Protein AF-A0A2W5AZG8-F1 (afdb_monomer)

Solvent-accessible surface area (backbone atoms only — not comparable to full-atom values): 7724 Å² total; per-residue (Å²): 97,80,66,36,74,82,34,72,85,62,80,34,70,44,75,58,49,72,88,52,63,57,80,83,76,41,54,74,70,53,61,75,42,44,68,62,56,41,42,74,71,39,33,78,44,72,44,52,81,49,52,67,61,54,54,54,53,50,54,52,48,53,44,52,57,35,32,77,75,53,40,66,58,39,53,50,54,51,52,52,53,45,52,52,37,27,75,76,70,68,51,61,63,82,47,47,59,58,65,76,34,45,60,59,52,36,53,53,49,39,69,76,36,78,79,62,89,78,59,67,55,78,91,28,68,60,70,76,75,102

Sequence (130 aa):
EAVHEEYPDQLLAYNCSPSFNWSAHLEADEIAKFQNELGAMGFKFQFITLAGFHALNYSMFDLAYGYAREQMTAFVDLQNREFKAAEERGFTAVKHQREVGAGYFDAIATTVDPNSSTTALKGSTEEGQF

InterPro domains:
  IPR006254 Isocitrate lyase [PF00463] (1-127)
  IPR006254 Isocitrate lyase [PTHR21631] (1-130)
  IPR015813 Pyruvate/Phosphoenolpyruvate kinase-like domain superfamily [SSF51621] (1-114)
  IPR040442 Pyruvate kinase-like domain superfamily [G3DSA:3.20.20.60] (1-130)

Organism: NCBI:txid43771

Foldseek 3Di:
DVCCVVPVLDAAADAPEPVDPDVVPDDPVCVVCVVVVVVVVRHPHYDYPCPVVCVVVVVVVQLVVCCVPPNVVSVVVVLVVQVVCCVPPNRDCNLVCVVVPLVVVLVVVCVVPVPDPDRDPVPDVSVVPD

Radius of gyration: 23.04 Å; Cα contacts (8 Å, |Δi|>4): 95; chains: 1; bounding box: 49×48×54 Å

Mean predicted aligned error: 3.15 Å

Nearest PDB structures (foldseek):
  6c4a-assembly1_B  TM=9.943E-01  e=1.205E-17  Mycobacterium tuberculosis str. Erdman = ATCC 35801
  6lrt-assembly2_V  TM=9.821E-01  e=4.796E-14  Chloroflexus aurantiacus J-10-fl
  7cmx-assembly1_C  TM=9.826E-01  e=8.476E-14  Bacillus cereus ATCC 14579
  3p0x-assembly1_A  TM=9.810E-01  e=1.025E-13  Brucella abortus 2308
  1f61-assembly1_B  TM=9.233E-01  e=1.025E-13  Mycobacterium tuberculosis H37Rv

Secondary structure (DSSP, 8-state):
-HHHHH-TT--EEEE--TTS-HHHHS-HHHHHHHHHHHHHTTEEEEE-TTHHHHHHHHHHHHHHHHHHHHTHHHHHHHHHHHHHHHHHH---TTSHHHHTTHHHHHHHHHHH-TT-S--SSTT-HHHHH-

pLDDT: mean 97.77, std 1.69, range [88.69, 98.88]

Structure (mmCIF, N/CA/C/O backbone):
data_AF-A0A2W5AZG8-F1
#
_entry.id   AF-A0A2W5AZG8-F1
#
loop_
_atom_site.group_PDB
_atom_site.id
_atom_site.type_symbol
_atom_site.label_atom_id
_atom_site.label_alt_id
_atom_site.label_comp_id
_atom_site.label_asym_id
_atom_site.label_entity_id
_atom_site.label_seq_id
_atom_site.pdbx_PDB_ins_code
_atom_site.Cartn_x
_atom_site.Cartn_y
_atom_site.Cartn_z
_atom_site.occupancy
_atom_site.B_iso_or_equiv
_atom_site.auth_seq_id
_atom_site.auth_comp_id
_atom_site.auth_asym_id
_atom_site.auth_atom_id
_atom_site.pdbx_PDB_model_num
ATOM 1 N N . GLU A 1 1 ? -20.934 -3.811 26.156 1.00 94.50 1 GLU A N 1
ATOM 2 C CA . GLU A 1 1 ? -21.793 -3.854 27.362 1.00 94.50 1 GLU A CA 1
ATOM 3 C C . GLU A 1 1 ? -23.206 -4.310 27.029 1.00 94.50 1 GLU A C 1
ATOM 5 O O . GLU A 1 1 ? -23.407 -5.508 27.087 1.00 94.50 1 GLU A O 1
ATOM 10 N N . ALA A 1 2 ? -24.131 -3.455 26.571 1.00 98.25 2 ALA A N 1
ATOM 11 C CA . ALA A 1 2 ? -25.532 -3.859 26.334 1.00 98.25 2 ALA A CA 1
ATOM 12 C C . ALA A 1 2 ? -25.703 -5.087 25.412 1.00 98.25 2 ALA A C 1
ATOM 14 O O . ALA A 1 2 ? -26.457 -6.000 25.718 1.00 98.25 2 ALA A O 1
ATOM 15 N N . VAL A 1 3 ? -24.960 -5.155 24.300 1.00 98.31 3 VAL A N 1
ATOM 16 C CA . VAL A 1 3 ? -24.987 -6.342 23.421 1.00 98.31 3 VAL A CA 1
ATOM 17 C C . VAL A 1 3 ? -24.459 -7.590 24.135 1.00 98.31 3 VAL A C 1
ATOM 19 O O . VAL A 1 3 ? -24.980 -8.676 23.918 1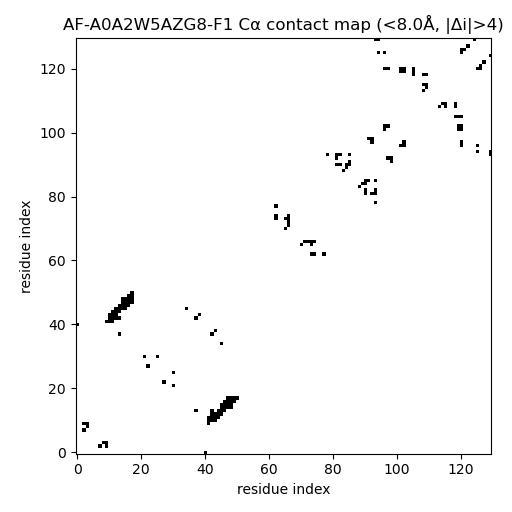.00 98.31 3 VAL A O 1
ATOM 22 N N . HIS A 1 4 ? -23.445 -7.445 24.991 1.00 98.25 4 HIS A N 1
ATOM 23 C CA . HIS A 1 4 ? -22.821 -8.559 25.711 1.00 98.25 4 HIS A CA 1
ATOM 24 C C . HIS A 1 4 ? -23.619 -9.027 26.926 1.00 98.25 4 HIS A C 1
ATOM 26 O O . HIS A 1 4 ? -23.398 -10.137 27.388 1.00 98.25 4 HIS A O 1
ATOM 32 N N . GLU A 1 5 ? -24.546 -8.218 27.434 1.00 98.31 5 GLU A N 1
ATOM 33 C CA . GLU A 1 5 ? -25.482 -8.646 28.478 1.00 98.31 5 GLU A CA 1
ATOM 34 C C . GLU A 1 5 ? -26.412 -9.754 27.959 1.00 98.31 5 GLU A C 1
ATOM 36 O O . GLU A 1 5 ? -26.599 -10.769 28.624 1.00 98.31 5 GLU A O 1
ATOM 41 N N . GLU A 1 6 ? -26.905 -9.600 26.728 1.00 98.50 6 GLU A N 1
ATOM 42 C CA . GLU A 1 6 ? -27.769 -10.580 26.057 1.00 98.50 6 GLU A CA 1
ATOM 43 C C . GLU A 1 6 ? -26.967 -11.651 25.296 1.00 98.50 6 GLU A C 1
ATOM 45 O O . GLU A 1 6 ? -27.359 -12.816 25.227 1.00 98.50 6 GLU A O 1
ATOM 50 N N . TYR A 1 7 ? -25.821 -11.264 24.724 1.00 98.38 7 TYR A N 1
ATOM 51 C CA . TYR A 1 7 ? -24.972 -12.116 23.889 1.00 98.38 7 TYR A CA 1
ATOM 52 C C . TYR A 1 7 ? -23.492 -12.003 24.304 1.00 98.38 7 TYR A C 1
ATOM 54 O O . TYR A 1 7 ? -22.716 -11.330 23.617 1.00 98.38 7 TYR A O 1
ATOM 62 N N . PRO A 1 8 ? -23.066 -12.663 25.400 1.00 97.75 8 PRO A N 1
ATOM 63 C CA . PRO A 1 8 ? -21.737 -12.479 26.001 1.00 97.75 8 PRO A CA 1
ATOM 64 C C . PRO A 1 8 ? -20.552 -12.661 25.046 1.00 97.75 8 PRO A C 1
ATOM 66 O O . PRO A 1 8 ? -19.569 -11.930 25.137 1.00 97.75 8 PRO A O 1
ATOM 69 N N . ASP A 1 9 ? -20.673 -13.577 24.085 1.00 97.88 9 ASP A N 1
ATOM 70 C CA . ASP A 1 9 ? -19.600 -13.919 23.144 1.00 97.88 9 ASP A CA 1
ATOM 71 C C . ASP A 1 9 ? -19.725 -13.209 21.780 1.00 97.88 9 ASP A C 1
ATOM 73 O O . ASP A 1 9 ? -18.989 -13.518 20.838 1.00 97.88 9 ASP A O 1
ATOM 77 N N . GLN A 1 10 ? -20.659 -12.259 21.632 1.00 98.50 10 GLN A N 1
ATOM 78 C CA . GLN A 1 10 ? -20.884 -11.569 20.360 1.00 98.50 10 GLN A CA 1
ATOM 79 C C . GLN A 1 10 ? -19.663 -10.731 19.957 1.00 98.50 10 GLN A C 1
ATOM 81 O O . GLN A 1 10 ? -19.303 -9.740 20.600 1.00 98.50 10 GLN A O 1
ATOM 86 N N . LEU A 1 11 ? -19.059 -11.090 18.823 1.00 98.50 11 LEU A N 1
ATOM 87 C CA . LEU A 1 11 ? -17.994 -10.307 18.205 1.00 98.50 11 LEU A CA 1
ATOM 88 C C . LEU A 1 11 ? -18.568 -9.022 17.602 1.00 98.50 11 LEU A C 1
ATOM 90 O O . LEU A 1 11 ? -19.586 -9.055 16.905 1.00 98.50 11 LEU A O 1
ATOM 94 N N . LEU A 1 12 ? -17.894 -7.897 17.845 1.00 98.81 12 LEU A N 1
ATOM 95 C CA . LEU A 1 12 ? -18.286 -6.586 17.333 1.00 98.81 12 LEU A CA 1
ATOM 96 C C . LEU A 1 12 ? -17.300 -6.090 16.269 1.00 98.81 12 LEU A C 1
ATOM 98 O O . LEU A 1 12 ? -16.135 -6.501 16.228 1.00 98.81 12 LEU A O 1
ATOM 102 N N . ALA A 1 13 ? -17.766 -5.160 15.437 1.00 98.75 13 ALA A N 1
ATOM 103 C CA . ALA A 1 13 ? -16.949 -4.462 14.454 1.00 98.75 13 ALA A CA 1
ATOM 104 C C . ALA A 1 13 ? -17.067 -2.940 14.606 1.00 98.75 13 ALA A C 1
ATOM 106 O O . ALA A 1 13 ? -18.132 -2.443 14.972 1.00 98.75 13 ALA A O 1
ATOM 107 N N . TYR A 1 14 ? -15.987 -2.206 14.325 1.00 98.88 14 TYR A N 1
ATOM 108 C CA . TYR A 1 14 ? -15.957 -0.743 14.412 1.00 98.88 14 TYR A CA 1
ATOM 109 C C . TYR A 1 14 ? -15.307 -0.119 13.171 1.00 98.88 14 TYR A C 1
ATOM 111 O O . TYR A 1 14 ? -14.217 -0.516 12.756 1.00 98.88 14 TYR A O 1
ATOM 119 N N . ASN A 1 15 ? -15.965 0.885 12.589 1.00 98.81 15 ASN A N 1
ATOM 120 C CA . ASN A 1 15 ? -15.419 1.679 11.488 1.00 98.81 15 ASN A CA 1
ATOM 121 C C . ASN A 1 15 ? -14.630 2.871 12.046 1.00 98.81 15 ASN A C 1
ATOM 123 O O . ASN A 1 15 ? -15.213 3.845 12.526 1.00 98.81 15 ASN A O 1
ATOM 127 N N . CYS A 1 16 ? -13.306 2.825 11.925 1.00 98.56 16 CYS A N 1
ATOM 128 C CA . CYS A 1 16 ? -12.411 3.949 12.184 1.00 98.56 16 CYS A CA 1
ATOM 129 C C . CYS A 1 16 ? -12.472 4.928 10.995 1.00 98.56 16 CYS A C 1
ATOM 131 O O . CYS A 1 16 ? -11.557 5.003 10.176 1.00 98.56 16 CYS A O 1
ATOM 133 N N . SER A 1 17 ? -13.595 5.636 10.864 1.00 98.31 17 SER A N 1
ATOM 134 C CA . SER A 1 17 ? -13.948 6.374 9.648 1.00 98.31 17 SER A CA 1
ATOM 135 C C . SER A 1 17 ? -13.032 7.576 9.359 1.00 98.31 17 SER A C 1
ATOM 137 O O . SER A 1 17 ? -12.864 8.434 10.228 1.00 98.31 17 SER A O 1
ATOM 139 N N . PRO A 1 18 ? -12.530 7.735 8.118 1.00 97.62 18 PRO A N 1
ATOM 140 C CA . PRO A 1 18 ? -11.885 8.975 7.668 1.00 97.62 18 PRO A CA 1
ATOM 141 C C . PRO A 1 18 ? -12.832 10.176 7.566 1.00 97.62 18 PRO A C 1
ATOM 143 O O . PRO A 1 18 ? -12.372 11.303 7.432 1.00 97.62 18 PRO A O 1
ATOM 146 N N . SER A 1 19 ? -14.152 9.962 7.634 1.00 97.38 19 SER A N 1
ATOM 147 C CA . SER A 1 19 ? -15.123 11.063 7.707 1.00 97.38 19 SER A CA 1
ATOM 148 C C . SER A 1 19 ? -15.072 11.814 9.041 1.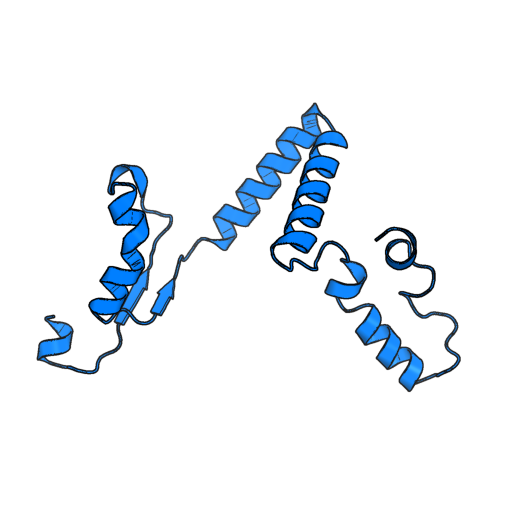00 97.38 19 SER A C 1
ATOM 150 O O . SER A 1 19 ? -15.651 12.891 9.149 1.00 97.38 19 SER A O 1
ATOM 152 N N . PHE A 1 20 ? -14.404 11.259 10.056 1.00 98.06 20 PHE A N 1
ATOM 153 C CA . PHE A 1 20 ? -14.136 11.967 11.300 1.00 98.06 20 PHE A CA 1
ATOM 154 C C . PHE A 1 20 ? -12.902 12.851 11.153 1.00 98.06 20 PHE A C 1
ATOM 156 O O . PHE A 1 20 ? -11.857 12.412 10.672 1.00 98.06 20 PHE A O 1
ATOM 163 N N . ASN A 1 21 ? -12.997 14.089 11.636 1.00 97.38 21 ASN A N 1
ATOM 164 C CA . ASN A 1 21 ? -11.819 14.919 11.847 1.00 97.38 21 ASN A CA 1
ATOM 165 C C . ASN A 1 21 ? -11.159 14.514 13.173 1.00 97.38 21 ASN A C 1
ATOM 167 O O . ASN A 1 21 ? -11.448 15.093 14.217 1.00 97.38 21 ASN A O 1
ATOM 171 N N . TRP A 1 22 ? -10.324 13.473 13.130 1.00 98.06 22 TRP A N 1
ATOM 172 C CA . TRP A 1 22 ? -9.756 12.820 14.315 1.00 98.06 22 TRP A CA 1
ATOM 173 C C . TRP A 1 22 ? -9.110 13.802 15.296 1.00 98.06 22 TRP A C 1
ATOM 175 O O . TRP A 1 22 ? -9.486 13.821 16.461 1.00 98.06 22 TRP A O 1
ATOM 185 N N . SER A 1 23 ? -8.222 14.679 14.823 1.00 96.81 23 SER A N 1
ATOM 186 C CA . SER A 1 23 ? -7.517 15.648 15.675 1.00 96.81 23 SER A CA 1
ATOM 187 C C . SER A 1 23 ? -8.380 16.821 16.151 1.00 96.81 23 SER A C 1
ATOM 189 O O . SER A 1 23 ? -7.928 17.610 16.968 1.00 96.81 23 SER A O 1
ATOM 191 N N . ALA A 1 24 ? -9.595 16.990 15.620 1.00 97.38 24 ALA A N 1
ATOM 192 C CA . ALA A 1 24 ? -10.553 17.956 16.159 1.00 97.38 24 ALA A CA 1
ATOM 193 C C . ALA A 1 24 ? -11.412 17.368 17.289 1.00 97.38 24 ALA A C 1
ATOM 195 O O . ALA A 1 24 ? -12.128 18.115 17.955 1.00 97.38 24 ALA A O 1
ATOM 196 N N . HIS A 1 25 ? -11.381 16.046 17.472 1.00 96.56 25 HIS A N 1
ATOM 197 C CA . HIS A 1 25 ? -12.224 15.337 18.432 1.00 96.56 25 HIS A CA 1
ATOM 198 C C . HIS A 1 25 ? -11.444 14.589 19.509 1.00 96.56 25 HIS A C 1
ATOM 200 O O . HIS A 1 25 ? -12.021 14.331 20.559 1.00 96.56 25 HIS A O 1
ATOM 206 N N . LEU A 1 26 ? -10.191 14.223 19.243 1.00 97.19 26 LEU A N 1
ATOM 207 C CA . LEU A 1 26 ? -9.367 13.407 20.125 1.00 97.19 26 LEU A CA 1
ATOM 208 C C . LEU A 1 26 ? -7.951 13.965 20.205 1.00 97.19 26 LEU A C 1
ATOM 210 O O . LEU A 1 26 ? -7.392 14.426 19.203 1.00 97.19 26 LEU A O 1
ATOM 214 N N . GLU A 1 27 ? -7.363 13.843 21.389 1.00 97.19 27 GLU A N 1
ATOM 215 C CA . GLU A 1 27 ? -5.955 14.146 21.615 1.00 97.19 27 GLU A CA 1
ATOM 216 C C . GLU A 1 27 ? -5.046 13.019 21.095 1.00 97.19 27 GLU A C 1
ATOM 218 O O . GLU A 1 27 ? -5.472 11.898 20.796 1.00 97.19 27 GLU A O 1
ATOM 223 N N . ALA A 1 28 ? -3.752 13.312 20.954 1.00 97.44 28 ALA A N 1
ATOM 224 C CA . ALA A 1 28 ? -2.797 12.378 20.355 1.00 97.44 28 ALA A CA 1
ATOM 225 C C . ALA A 1 28 ? -2.667 11.050 21.129 1.00 97.44 28 ALA A C 1
ATOM 227 O O . ALA A 1 28 ? -2.501 9.993 20.516 1.00 97.44 28 ALA A O 1
ATOM 228 N N . ASP A 1 29 ? -2.749 11.088 22.461 1.00 98.00 29 ASP A N 1
ATOM 229 C CA . ASP A 1 29 ? -2.696 9.901 23.317 1.00 98.00 29 ASP A CA 1
ATOM 230 C C . ASP A 1 29 ? -3.973 9.056 23.209 1.00 98.00 29 ASP A C 1
ATOM 232 O O . ASP A 1 29 ? -3.889 7.827 23.174 1.00 98.00 29 ASP A O 1
ATOM 236 N N . GLU A 1 30 ? -5.139 9.694 23.072 1.00 98.00 30 GLU A N 1
ATOM 237 C CA . GLU A 1 30 ? -6.414 9.022 22.801 1.00 98.00 30 GLU A CA 1
ATOM 238 C C . GLU A 1 30 ? -6.408 8.322 21.439 1.00 98.00 30 GLU A C 1
ATOM 240 O O . GLU A 1 30 ? -6.763 7.145 21.349 1.00 98.00 30 GLU A O 1
ATOM 245 N N . ILE A 1 31 ? -5.934 8.997 20.386 1.00 98.38 31 ILE A N 1
ATOM 246 C CA . ILE A 1 31 ? -5.798 8.408 19.045 1.00 98.38 31 ILE A CA 1
ATOM 247 C C . ILE A 1 31 ? -4.870 7.187 19.085 1.00 98.38 31 ILE A C 1
ATOM 249 O O . ILE A 1 31 ? -5.195 6.145 18.511 1.00 98.38 31 ILE A O 1
ATOM 253 N N . ALA A 1 32 ? -3.736 7.287 19.788 1.00 98.25 32 ALA A N 1
ATOM 254 C CA . ALA A 1 32 ? -2.739 6.219 19.856 1.00 98.25 32 ALA A CA 1
ATOM 255 C C . ALA A 1 32 ? -3.270 4.930 20.509 1.00 98.25 32 ALA A C 1
ATOM 257 O O . ALA A 1 32 ? -2.855 3.832 20.133 1.00 98.25 32 ALA A O 1
ATOM 258 N N . LYS A 1 33 ? -4.194 5.042 21.473 1.00 98.25 33 LYS A N 1
ATOM 259 C CA . LYS A 1 33 ? -4.779 3.892 22.186 1.00 98.25 33 LYS A CA 1
ATOM 260 C C . LYS A 1 33 ? -6.158 3.463 21.675 1.00 98.25 33 LYS A C 1
ATOM 262 O O . LYS A 1 33 ? -6.610 2.380 22.046 1.00 98.25 33 LYS A O 1
ATOM 267 N N . PHE A 1 34 ? -6.794 4.246 20.799 1.00 98.62 34 PHE A N 1
ATOM 268 C CA . PHE A 1 34 ? -8.191 4.086 20.374 1.00 98.62 34 PHE A CA 1
ATOM 269 C C . PHE A 1 34 ? -8.562 2.648 19.977 1.00 98.62 34 PHE A C 1
ATOM 271 O O . PHE A 1 34 ? -9.506 2.065 20.511 1.00 98.62 34 PHE A O 1
ATOM 278 N N . GLN A 1 35 ? -7.789 2.029 19.077 1.00 98.56 35 GLN A N 1
ATOM 279 C CA . GLN A 1 35 ? -8.081 0.666 18.616 1.00 98.56 35 GLN A CA 1
ATOM 280 C C . GLN A 1 35 ? -7.851 -0.402 19.696 1.00 98.56 35 GLN A C 1
ATOM 282 O O . GLN A 1 35 ? -8.587 -1.392 19.748 1.00 98.56 35 GLN A O 1
ATOM 287 N N . ASN A 1 36 ? -6.862 -0.203 20.576 1.00 98.56 36 ASN A N 1
ATOM 288 C CA . ASN A 1 36 ? -6.581 -1.121 21.682 1.00 98.56 36 ASN A CA 1
ATOM 289 C C . ASN A 1 36 ? -7.718 -1.102 22.711 1.00 98.56 36 ASN A C 1
ATOM 291 O O . ASN A 1 36 ? -8.165 -2.163 23.149 1.00 98.56 36 ASN A O 1
ATOM 295 N N . GLU A 1 37 ? -8.231 0.085 23.044 1.00 98.50 37 GLU A N 1
ATOM 296 C CA . GLU A 1 37 ? -9.372 0.237 23.952 1.00 98.50 37 GLU A CA 1
ATOM 297 C C . GLU A 1 37 ? -10.647 -0.381 23.357 1.00 98.50 37 GLU A C 1
ATOM 299 O O . GLU A 1 37 ? -11.305 -1.182 24.022 1.00 98.50 37 GLU A O 1
ATOM 304 N N . LEU A 1 38 ? -10.947 -0.141 22.073 1.00 98.62 38 LEU A N 1
ATOM 305 C CA . LEU A 1 38 ? -12.060 -0.814 21.385 1.00 98.62 38 LEU A CA 1
A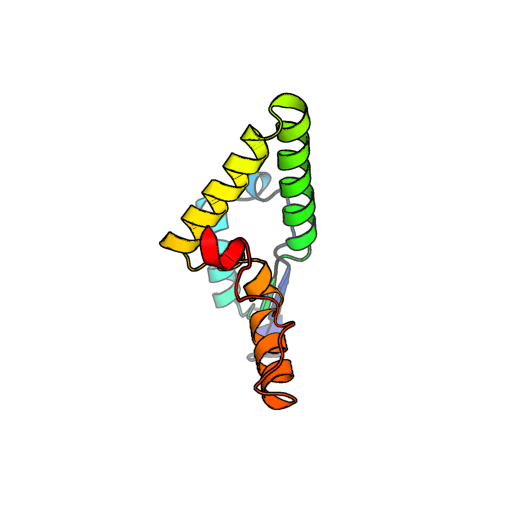TOM 306 C C . LEU A 1 38 ? -11.887 -2.345 21.357 1.00 98.62 38 LEU A C 1
ATOM 308 O O . LEU A 1 38 ? -12.851 -3.097 21.528 1.00 98.62 38 LEU A O 1
ATOM 312 N N . GLY A 1 39 ? -10.654 -2.830 21.190 1.00 98.44 39 GLY A N 1
ATOM 313 C CA . GLY A 1 39 ? -10.336 -4.257 21.223 1.00 98.44 39 GLY A CA 1
ATOM 314 C C . GLY A 1 39 ? -10.662 -4.912 22.571 1.00 98.44 39 GLY A C 1
ATOM 315 O O . GLY A 1 39 ? -11.164 -6.046 22.592 1.00 98.44 39 GLY A O 1
ATOM 316 N N . ALA A 1 40 ? -10.432 -4.195 23.677 1.00 98.31 40 ALA A N 1
ATOM 317 C CA . ALA A 1 40 ? -10.799 -4.617 25.030 1.00 98.31 40 ALA A CA 1
ATOM 318 C C . ALA A 1 40 ? -12.324 -4.638 25.248 1.00 98.31 40 ALA A C 1
ATOM 320 O O . ALA A 1 40 ? -12.818 -5.496 25.974 1.00 98.31 40 ALA A O 1
ATOM 321 N N . MET A 1 41 ? -13.077 -3.776 24.554 1.00 98.31 41 MET A N 1
ATOM 322 C CA . MET A 1 41 ? -14.550 -3.734 24.587 1.00 98.31 41 MET A CA 1
ATOM 323 C C . MET A 1 41 ? -15.234 -4.792 23.698 1.00 98.31 41 MET A C 1
ATOM 325 O O . MET A 1 41 ? -16.460 -4.857 23.663 1.00 98.31 41 MET A O 1
ATOM 329 N N . GLY A 1 42 ? -14.476 -5.608 22.953 1.00 98.31 42 GLY A N 1
ATOM 330 C CA . GLY A 1 42 ? -15.015 -6.676 22.096 1.00 98.31 42 GLY A CA 1
ATOM 331 C C . GLY A 1 42 ? -15.115 -6.348 20.600 1.00 98.31 42 GLY A C 1
ATOM 332 O O . GLY A 1 42 ? -15.585 -7.188 19.829 1.00 98.31 42 GLY A O 1
ATOM 333 N N . PHE A 1 43 ? -14.626 -5.185 20.150 1.00 98.75 43 PHE A N 1
ATOM 334 C CA . PHE A 1 43 ? -14.516 -4.852 18.724 1.00 98.75 43 PHE A CA 1
ATOM 335 C C . PHE A 1 43 ? -13.316 -5.565 18.090 1.00 98.75 43 PHE A C 1
ATOM 337 O O . PHE A 1 43 ? -12.200 -5.040 18.042 1.00 98.75 43 PHE A O 1
ATOM 344 N N . LYS A 1 44 ? -13.541 -6.801 17.634 1.00 98.44 44 LYS A N 1
ATOM 345 C CA . LYS A 1 44 ? -12.491 -7.683 17.097 1.00 98.44 44 LYS A CA 1
ATOM 346 C C . LYS A 1 44 ? -12.195 -7.461 15.618 1.00 98.44 44 LYS A C 1
ATOM 348 O O . LYS A 1 44 ? -11.129 -7.856 15.160 1.00 98.44 44 LYS A O 1
ATOM 353 N N . PHE A 1 45 ? -13.095 -6.805 14.889 1.00 98.81 45 PHE A N 1
ATOM 354 C CA . PHE A 1 45 ? -12.839 -6.357 13.523 1.00 98.81 45 PHE A CA 1
ATOM 355 C C . PHE A 1 45 ? -12.894 -4.831 13.450 1.00 98.81 45 PHE A C 1
ATOM 357 O O . PHE A 1 45 ? -13.943 -4.222 13.648 1.00 98.81 45 PHE A O 1
ATOM 364 N N . GLN A 1 46 ? -11.755 -4.204 13.178 1.00 98.81 46 GLN A N 1
ATOM 365 C CA . GLN A 1 46 ? -11.635 -2.752 13.090 1.00 98.81 46 GLN A CA 1
ATOM 366 C C . GLN A 1 46 ? -10.999 -2.389 11.757 1.00 98.81 46 GLN A C 1
ATOM 368 O O . GLN A 1 46 ? -10.047 -3.034 11.322 1.00 98.81 46 GLN A O 1
ATOM 373 N N . PHE A 1 47 ? -11.544 -1.381 11.086 1.00 98.75 47 PHE A N 1
ATOM 374 C CA . PHE A 1 47 ? -11.131 -1.044 9.728 1.00 98.75 47 PHE A CA 1
ATOM 375 C C . PHE A 1 47 ? -11.326 0.440 9.436 1.00 98.75 47 PHE A C 1
ATOM 377 O O . PHE A 1 47 ? -12.230 1.082 9.968 1.00 98.75 47 PHE A O 1
ATOM 384 N N . ILE A 1 48 ? -10.480 0.971 8.554 1.00 98.75 48 ILE A N 1
ATOM 385 C CA . ILE A 1 48 ? -10.580 2.332 8.030 1.00 98.75 48 ILE A CA 1
ATOM 386 C C . ILE A 1 48 ? -11.178 2.239 6.626 1.00 98.75 48 ILE A C 1
ATOM 388 O O . ILE A 1 48 ? -10.498 1.864 5.672 1.00 98.75 48 ILE A O 1
ATOM 392 N N . THR A 1 49 ? -12.457 2.580 6.497 1.00 98.06 49 THR A N 1
ATOM 393 C CA . THR A 1 49 ? -13.235 2.419 5.252 1.00 98.06 49 THR A CA 1
ATOM 394 C C . THR A 1 49 ? -12.603 3.065 4.017 1.00 98.06 49 THR A C 1
ATOM 396 O O . THR A 1 49 ? -12.535 2.429 2.969 1.00 98.06 49 THR A O 1
ATOM 399 N N . LEU A 1 50 ? -12.130 4.312 4.121 1.00 98.12 50 LEU A N 1
ATOM 400 C CA . LEU A 1 50 ? -11.627 5.091 2.976 1.00 98.12 50 LEU A CA 1
ATOM 401 C C . LEU A 1 50 ? -10.094 5.229 2.943 1.00 98.12 50 LEU A C 1
ATOM 403 O O . LEU A 1 50 ? -9.577 6.129 2.280 1.00 98.12 50 LEU A O 1
ATOM 407 N N . ALA A 1 51 ? -9.352 4.347 3.625 1.00 98.50 51 ALA A N 1
ATOM 408 C CA . ALA A 1 51 ? -7.886 4.416 3.670 1.00 98.50 51 ALA A CA 1
ATOM 409 C C . ALA A 1 51 ? -7.254 4.425 2.266 1.00 98.50 51 ALA A C 1
ATOM 411 O O . ALA A 1 51 ? -6.406 5.267 1.975 1.00 98.50 51 ALA A O 1
ATOM 412 N N . GLY A 1 52 ? -7.721 3.546 1.372 1.00 98.44 52 GLY A N 1
ATOM 413 C CA . GLY A 1 52 ? -7.228 3.475 -0.006 1.00 98.44 52 GLY A CA 1
ATOM 414 C C . GLY A 1 52 ? -7.509 4.743 -0.817 1.00 98.44 52 GLY A C 1
ATOM 415 O O . GLY A 1 52 ? -6.632 5.210 -1.536 1.00 98.44 52 GLY A O 1
ATOM 416 N N . PHE A 1 53 ? -8.696 5.345 -0.659 1.00 98.75 53 PHE A N 1
ATOM 417 C CA . PHE A 1 53 ? -9.056 6.582 -1.358 1.00 98.75 53 PHE A CA 1
ATOM 418 C C . PHE A 1 53 ? -8.129 7.736 -0.961 1.00 98.75 53 PHE A C 1
ATOM 420 O O . PHE A 1 53 ? -7.585 8.410 -1.837 1.00 98.75 53 PHE A O 1
ATOM 427 N N . HIS A 1 54 ? -7.914 7.942 0.342 1.00 98.75 54 HIS A N 1
ATOM 428 C CA . HIS A 1 54 ? -7.044 9.015 0.826 1.00 98.75 54 HIS A CA 1
ATOM 429 C C . HIS A 1 54 ? -5.576 8.782 0.454 1.00 98.75 54 HIS A C 1
ATOM 431 O O . HIS A 1 54 ? -4.937 9.705 -0.047 1.00 98.75 54 HIS A O 1
ATOM 437 N N . ALA A 1 55 ? -5.055 7.562 0.637 1.00 98.69 55 ALA A N 1
ATOM 438 C CA . ALA A 1 55 ? -3.663 7.245 0.317 1.00 98.69 55 ALA A CA 1
ATOM 439 C C . ALA A 1 55 ? -3.356 7.425 -1.179 1.00 9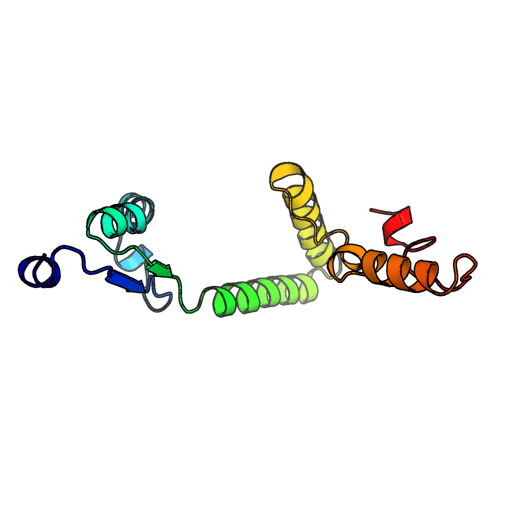8.69 55 ALA A C 1
ATOM 441 O O . ALA A 1 55 ? -2.375 8.084 -1.531 1.00 98.69 55 ALA A O 1
ATOM 442 N N . LEU A 1 56 ? -4.213 6.896 -2.060 1.00 98.69 56 LEU A N 1
ATOM 443 C CA . LEU A 1 56 ? -4.041 6.982 -3.513 1.00 98.69 56 LEU A CA 1
ATOM 444 C C . LEU A 1 56 ? -4.124 8.425 -4.022 1.00 98.69 56 LEU A C 1
ATOM 446 O O . LEU A 1 56 ? -3.240 8.867 -4.752 1.00 98.69 56 LEU A O 1
ATOM 450 N N . ASN A 1 57 ? -5.165 9.174 -3.639 1.00 98.81 57 ASN A N 1
ATOM 451 C CA . ASN A 1 57 ? -5.353 10.534 -4.153 1.00 98.81 57 ASN A CA 1
ATOM 452 C C . ASN A 1 57 ? -4.277 11.491 -3.637 1.00 98.81 57 ASN A C 1
ATOM 454 O O . ASN A 1 57 ? -3.745 12.276 -4.417 1.00 98.81 57 ASN A O 1
ATOM 458 N N . TYR A 1 58 ? -3.945 11.427 -2.343 1.00 98.88 58 TYR A N 1
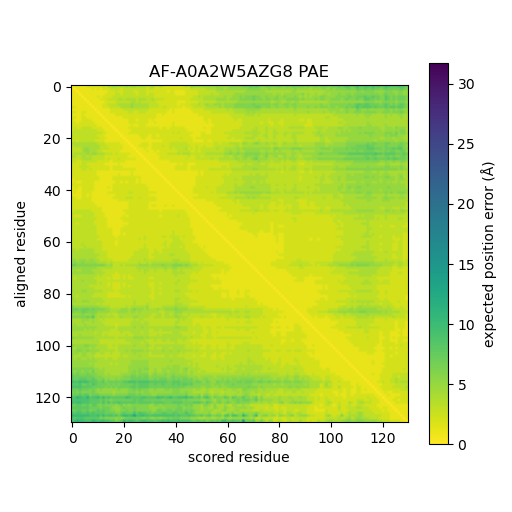ATOM 459 C CA . TYR A 1 58 ? -2.958 12.336 -1.766 1.00 98.88 58 TYR A CA 1
ATOM 460 C C . TYR A 1 58 ? -1.559 12.094 -2.339 1.00 98.88 58 TYR A C 1
ATOM 462 O O . TYR A 1 58 ? -0.926 13.042 -2.791 1.00 98.88 58 TYR A O 1
ATOM 470 N N . SER A 1 59 ? -1.101 10.835 -2.381 1.00 98.62 59 SER A N 1
ATOM 471 C CA . SER A 1 59 ? 0.229 10.502 -2.918 1.00 98.62 59 SER A CA 1
ATOM 472 C C . SER A 1 59 ? 0.393 10.928 -4.377 1.00 98.62 59 SER A C 1
ATOM 474 O O . SER A 1 59 ? 1.417 11.509 -4.733 1.00 98.62 59 SER A O 1
ATOM 476 N N . MET A 1 60 ? -0.625 10.704 -5.213 1.00 98.81 60 MET A N 1
ATOM 477 C CA . MET A 1 60 ? -0.584 11.122 -6.612 1.00 98.81 60 MET A CA 1
ATOM 478 C C . MET A 1 60 ? -0.665 12.645 -6.764 1.00 98.81 60 MET A C 1
ATOM 480 O O . MET A 1 60 ? 0.027 13.208 -7.609 1.00 98.81 60 MET A O 1
ATOM 484 N N . PHE A 1 61 ? -1.481 13.326 -5.952 1.00 98.88 61 PHE A N 1
ATOM 485 C CA . PHE A 1 61 ? -1.555 14.787 -5.962 1.00 98.88 61 PHE A CA 1
ATOM 486 C C . PHE A 1 61 ? -0.212 15.419 -5.585 1.00 98.88 61 PHE A C 1
ATOM 488 O O . PHE A 1 61 ? 0.252 16.311 -6.291 1.00 98.88 61 PHE A O 1
ATOM 495 N N . ASP A 1 62 ? 0.419 14.937 -4.513 1.00 98.81 62 ASP A N 1
ATOM 496 C CA . ASP A 1 62 ? 1.730 15.394 -4.045 1.00 98.81 62 ASP A CA 1
ATOM 497 C C . ASP A 1 62 ? 2.808 15.185 -5.121 1.00 98.81 62 ASP A C 1
ATOM 499 O O . ASP A 1 62 ? 3.497 16.132 -5.509 1.00 98.81 62 ASP A O 1
ATOM 503 N N . LEU A 1 63 ? 2.861 13.983 -5.713 1.00 98.81 63 LEU A N 1
ATOM 504 C CA . LEU A 1 63 ? 3.769 13.679 -6.820 1.00 98.81 63 LEU A CA 1
ATOM 505 C C . LEU A 1 63 ? 3.532 14.600 -8.024 1.00 98.81 63 LEU A C 1
ATOM 507 O O . LEU A 1 63 ? 4.480 15.185 -8.539 1.00 98.81 63 LEU A O 1
ATOM 511 N N . ALA A 1 64 ? 2.285 14.758 -8.478 1.00 98.81 64 ALA A N 1
ATOM 512 C CA . ALA A 1 64 ? 1.960 15.595 -9.632 1.00 98.81 64 ALA A CA 1
ATOM 513 C C . ALA A 1 64 ? 2.264 17.079 -9.373 1.00 98.81 64 ALA A C 1
ATOM 515 O O . ALA A 1 64 ? 2.764 17.780 -10.256 1.00 98.81 64 ALA A O 1
ATOM 516 N N . TYR A 1 65 ? 1.993 17.559 -8.157 1.00 98.81 65 TYR A N 1
ATOM 517 C CA . TYR A 1 65 ? 2.280 18.927 -7.740 1.00 98.81 65 TYR A CA 1
ATOM 518 C C . TYR A 1 65 ? 3.786 19.213 -7.751 1.00 98.81 65 TYR A C 1
ATOM 520 O O . TYR A 1 65 ? 4.199 20.248 -8.290 1.00 98.81 65 TYR A O 1
ATOM 528 N N . GLY A 1 66 ? 4.591 18.305 -7.189 1.00 98.81 66 GLY A N 1
ATOM 529 C CA . GLY A 1 66 ? 6.050 18.386 -7.206 1.00 98.81 66 GLY A CA 1
ATOM 530 C C . GLY A 1 66 ? 6.603 18.270 -8.624 1.00 98.81 66 GLY A C 1
ATOM 531 O O . GLY A 1 66 ? 7.361 19.126 -9.065 1.00 98.81 66 GLY A O 1
ATOM 532 N N . TYR A 1 67 ? 6.145 17.286 -9.398 1.00 98.75 67 TYR A N 1
ATOM 533 C CA . TYR A 1 67 ? 6.613 17.048 -10.766 1.00 98.75 67 TYR A CA 1
ATOM 534 C C . TYR A 1 67 ? 6.343 18.238 -11.701 1.00 98.75 67 TYR A C 1
ATOM 536 O O . TYR A 1 67 ? 7.194 18.605 -12.513 1.00 98.75 67 TYR A O 1
ATOM 544 N N . ALA A 1 68 ? 5.203 18.918 -11.545 1.00 98.75 68 ALA A N 1
ATOM 545 C CA . ALA A 1 68 ? 4.898 20.135 -12.298 1.00 98.75 68 ALA A CA 1
ATOM 546 C C . ALA A 1 68 ? 5.898 21.283 -12.043 1.00 98.75 68 ALA A C 1
ATOM 548 O O . ALA A 1 68 ? 6.019 22.178 -12.877 1.00 98.75 68 ALA A O 1
ATOM 549 N N . ARG A 1 69 ? 6.609 21.272 -10.908 1.00 98.69 69 ARG A N 1
ATOM 550 C CA . ARG A 1 69 ? 7.524 22.343 -10.476 1.00 98.69 69 ARG A CA 1
ATOM 551 C C . ARG A 1 69 ? 8.993 21.952 -10.574 1.00 98.69 69 ARG A C 1
ATOM 553 O O . ARG A 1 69 ? 9.800 22.772 -10.990 1.00 98.69 69 ARG A O 1
ATOM 560 N N . GLU A 1 70 ? 9.312 20.705 -10.255 1.00 98.69 70 GLU A N 1
ATOM 561 C CA . GLU A 1 70 ? 10.681 20.209 -10.066 1.00 98.69 70 GLU A CA 1
ATOM 562 C C . GLU A 1 70 ? 10.998 18.976 -10.928 1.00 98.69 70 GLU A C 1
ATOM 564 O O . GLU A 1 70 ? 12.113 18.455 -10.898 1.00 98.69 70 GLU A O 1
ATOM 569 N N . GLN A 1 71 ? 10.025 18.513 -11.720 1.00 98.69 71 GLN A N 1
ATOM 570 C CA . GLN A 1 71 ? 10.165 17.413 -12.672 1.00 98.69 71 GLN A CA 1
ATOM 571 C C . GLN A 1 71 ? 10.778 16.169 -12.008 1.00 98.69 71 GLN A C 1
ATOM 573 O O . GLN A 1 71 ? 10.246 15.666 -11.017 1.00 98.69 71 GLN A O 1
ATOM 578 N N . MET A 1 72 ? 11.889 15.660 -12.545 1.00 98.69 72 MET A N 1
ATOM 579 C CA . MET A 1 72 ? 12.501 14.409 -12.101 1.00 98.69 72 MET A CA 1
ATOM 580 C C . MET A 1 72 ? 12.919 14.418 -10.632 1.00 98.69 72 MET A C 1
ATOM 582 O O . MET A 1 72 ? 12.893 13.353 -10.027 1.00 98.69 72 MET A O 1
ATOM 586 N N . THR A 1 73 ? 13.237 15.573 -10.037 1.00 98.75 73 THR A N 1
ATOM 587 C CA . THR A 1 73 ? 13.582 15.659 -8.607 1.00 98.75 73 THR A CA 1
ATOM 588 C C . THR A 1 73 ? 12.455 15.107 -7.733 1.00 98.75 73 THR A C 1
ATOM 590 O O . THR A 1 73 ? 12.702 14.260 -6.881 1.00 98.75 73 THR A O 1
ATOM 593 N N . ALA A 1 74 ? 11.200 15.472 -8.021 1.00 98.81 74 ALA A N 1
ATOM 594 C CA . ALA A 1 74 ? 10.043 14.985 -7.268 1.00 98.81 74 ALA A CA 1
ATOM 595 C C . ALA A 1 74 ? 9.835 13.465 -7.412 1.00 98.81 74 ALA A C 1
ATOM 597 O O . ALA A 1 74 ? 9.434 12.789 -6.464 1.00 98.81 74 ALA A O 1
ATOM 598 N N . PHE A 1 75 ? 10.122 12.908 -8.594 1.00 98.75 75 PHE A N 1
ATOM 599 C CA . PHE A 1 75 ? 10.034 11.464 -8.816 1.00 98.75 75 PHE A CA 1
ATOM 600 C C . PHE A 1 75 ? 11.180 10.704 -8.130 1.00 98.75 75 PHE A C 1
ATOM 602 O O . PHE A 1 75 ? 10.953 9.661 -7.522 1.00 98.75 75 PHE A O 1
ATOM 609 N N . VAL A 1 76 ? 12.404 11.236 -8.178 1.00 98.69 76 VAL A N 1
ATOM 610 C CA . VAL A 1 76 ? 13.574 10.651 -7.503 1.00 98.69 76 VAL A CA 1
ATOM 611 C C . VAL A 1 76 ? 13.385 10.644 -5.984 1.00 98.69 76 VAL A C 1
ATOM 613 O O . VAL A 1 76 ? 13.740 9.666 -5.331 1.00 98.69 76 VAL A O 1
ATOM 616 N N . ASP A 1 77 ? 12.744 11.664 -5.415 1.00 98.69 77 ASP A N 1
ATOM 617 C CA . ASP A 1 77 ? 12.386 11.683 -3.994 1.00 98.69 77 ASP A CA 1
ATOM 618 C C . ASP A 1 77 ? 11.390 10.577 -3.613 1.00 98.69 77 ASP A C 1
ATOM 620 O O . ASP A 1 77 ? 11.506 9.973 -2.542 1.00 98.69 77 ASP A O 1
ATOM 624 N N . LEU A 1 78 ? 10.417 10.263 -4.477 1.00 98.69 78 LEU A N 1
ATOM 625 C CA . LEU A 1 78 ? 9.563 9.086 -4.294 1.00 98.69 78 LEU A CA 1
ATOM 626 C C . LEU A 1 78 ? 10.399 7.800 -4.327 1.00 98.69 78 LEU A C 1
ATOM 628 O O . LEU A 1 78 ? 10.341 7.027 -3.372 1.00 98.69 78 LEU A O 1
ATOM 632 N N . GLN A 1 79 ? 11.225 7.619 -5.357 1.00 98.62 79 GLN A N 1
ATOM 633 C CA . GLN A 1 79 ? 12.054 6.424 -5.523 1.00 98.62 79 GLN A CA 1
ATOM 634 C C . GLN A 1 79 ? 13.009 6.198 -4.333 1.00 98.62 79 GLN A C 1
ATOM 636 O O . GLN A 1 79 ? 13.131 5.085 -3.825 1.00 98.62 79 GLN A O 1
ATOM 641 N N . ASN A 1 80 ? 13.638 7.252 -3.810 1.00 98.44 80 ASN A N 1
ATOM 642 C CA . ASN A 1 80 ? 14.512 7.160 -2.636 1.00 98.44 80 ASN A CA 1
ATOM 643 C C . ASN A 1 80 ? 13.748 6.757 -1.366 1.00 98.44 80 ASN A C 1
ATOM 645 O O . ASN A 1 80 ? 14.260 5.987 -0.548 1.00 98.44 80 ASN A O 1
ATOM 649 N N . ARG A 1 81 ? 12.506 7.234 -1.193 1.00 98.56 81 ARG A N 1
ATOM 650 C CA . ARG A 1 81 ? 11.637 6.774 -0.097 1.00 98.56 81 ARG A CA 1
ATOM 651 C C . ARG A 1 81 ? 11.276 5.298 -0.245 1.00 98.56 81 ARG A C 1
ATOM 653 O O . ARG A 1 81 ? 11.201 4.608 0.772 1.00 98.56 81 ARG A O 1
ATOM 660 N N . GLU A 1 82 ? 11.079 4.812 -1.469 1.00 98.62 82 GLU A N 1
ATOM 661 C CA . GLU A 1 82 ? 10.847 3.390 -1.739 1.00 98.62 82 GLU A CA 1
ATOM 662 C C . GLU A 1 82 ? 12.082 2.540 -1.406 1.00 98.62 82 GLU A C 1
ATOM 664 O O . GLU A 1 82 ? 11.945 1.543 -0.698 1.00 98.62 82 GLU A O 1
ATOM 669 N N . PHE A 1 83 ? 13.289 2.957 -1.811 1.00 98.38 83 PHE A N 1
ATOM 670 C CA . PHE A 1 83 ? 14.534 2.264 -1.446 1.00 98.38 83 PHE A CA 1
ATOM 6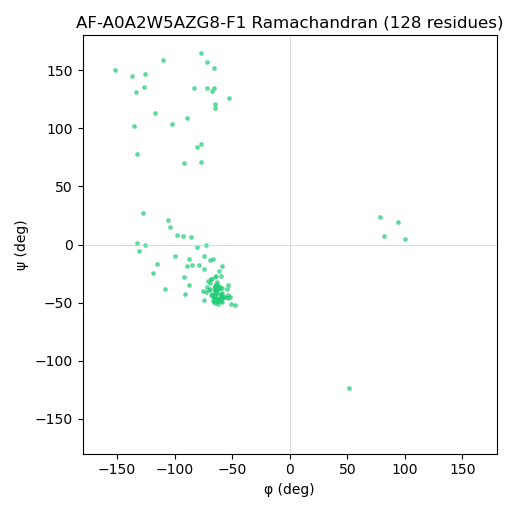71 C C . PHE A 1 83 ? 14.744 2.202 0.067 1.00 98.38 83 PHE A C 1
ATOM 673 O O . PHE A 1 83 ? 15.014 1.134 0.613 1.00 98.38 83 PHE A O 1
ATOM 680 N N . LYS A 1 84 ? 14.532 3.319 0.769 1.00 98.38 84 LYS A N 1
ATOM 681 C CA . LYS A 1 84 ? 14.615 3.350 2.233 1.00 98.38 84 LYS A CA 1
ATOM 682 C C . LYS A 1 84 ? 13.588 2.417 2.883 1.00 98.38 84 LYS A C 1
ATOM 684 O O . LYS A 1 84 ? 13.895 1.698 3.829 1.00 98.38 84 LYS A O 1
ATOM 689 N N . ALA A 1 85 ? 12.354 2.402 2.375 1.00 98.38 85 ALA A N 1
ATOM 690 C CA . ALA A 1 85 ? 11.325 1.485 2.859 1.00 98.38 85 ALA A CA 1
ATOM 691 C C . ALA A 1 85 ? 11.685 0.014 2.598 1.00 98.38 85 ALA A C 1
ATOM 693 O O . ALA A 1 85 ? 11.337 -0.845 3.410 1.00 98.38 85 ALA A O 1
ATOM 694 N N . ALA A 1 86 ? 12.372 -0.273 1.491 1.00 97.38 86 ALA A N 1
ATOM 695 C CA . ALA A 1 86 ? 12.845 -1.610 1.166 1.00 97.38 86 ALA A CA 1
ATOM 696 C C . ALA A 1 86 ? 13.899 -2.087 2.169 1.00 97.38 86 ALA A C 1
ATOM 698 O O . ALA A 1 86 ? 13.754 -3.173 2.728 1.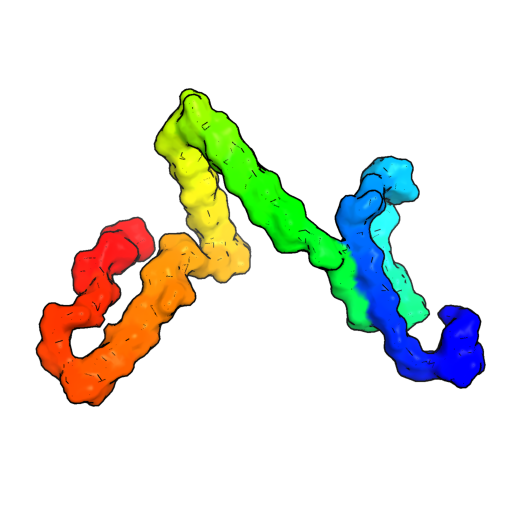00 97.38 86 ALA A O 1
ATOM 699 N N . GLU A 1 87 ? 14.891 -1.243 2.457 1.00 96.44 87 GLU A N 1
ATOM 700 C CA . GLU A 1 87 ? 15.972 -1.536 3.403 1.00 96.44 87 GLU A CA 1
ATOM 701 C C . GLU A 1 87 ? 15.466 -1.701 4.844 1.00 96.44 87 GLU A C 1
ATOM 703 O O . GLU A 1 87 ? 15.811 -2.665 5.523 1.00 96.44 87 GLU A O 1
ATOM 708 N N . GLU A 1 88 ? 14.623 -0.781 5.317 1.00 97.94 88 GLU A N 1
ATOM 709 C CA . GLU A 1 88 ? 14.275 -0.704 6.741 1.00 97.94 88 GLU A CA 1
ATOM 710 C C . GLU A 1 88 ? 13.032 -1.519 7.118 1.00 97.94 88 GLU A C 1
ATOM 712 O O . GLU A 1 88 ? 12.866 -1.903 8.277 1.00 97.94 88 GLU A O 1
ATOM 717 N N . ARG A 1 89 ? 12.104 -1.722 6.173 1.00 98.06 89 ARG A N 1
ATOM 718 C CA . ARG A 1 89 ? 10.744 -2.217 6.466 1.00 98.06 89 ARG A CA 1
ATOM 719 C C . ARG A 1 89 ? 10.281 -3.357 5.558 1.00 98.06 89 ARG A C 1
ATOM 721 O O . ARG A 1 89 ? 9.159 -3.829 5.727 1.00 98.06 89 ARG A O 1
ATOM 728 N N . GLY A 1 90 ? 11.117 -3.810 4.622 1.00 97.44 90 GLY A N 1
ATOM 729 C CA . GLY A 1 90 ? 10.820 -4.951 3.751 1.00 97.44 90 GLY A CA 1
ATOM 730 C C . GLY A 1 90 ? 9.884 -4.649 2.576 1.00 97.44 90 GLY A C 1
ATOM 731 O O . GLY A 1 90 ? 9.226 -5.561 2.082 1.00 97.44 90 GLY A O 1
ATOM 732 N N . PHE A 1 91 ? 9.795 -3.394 2.122 1.00 98.31 91 PHE A N 1
ATOM 733 C CA . PHE A 1 91 ? 9.082 -3.050 0.884 1.00 98.31 91 PHE A CA 1
ATOM 734 C C . PHE A 1 91 ? 9.785 -3.646 -0.351 1.00 98.31 91 PHE A C 1
ATOM 736 O O . PHE A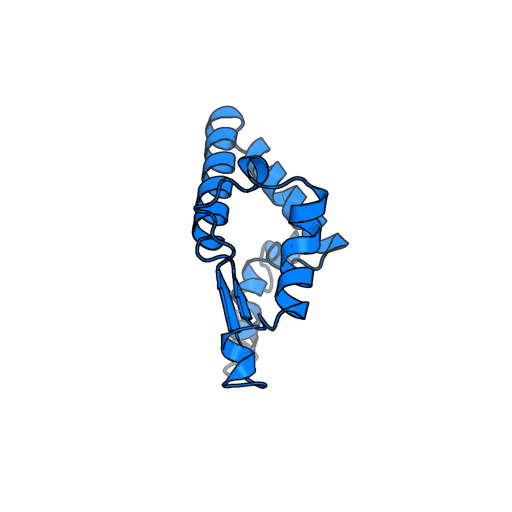 1 91 ? 10.999 -3.540 -0.482 1.00 98.31 91 PHE A O 1
ATOM 743 N N . THR A 1 92 ? 9.047 -4.259 -1.279 1.00 98.12 92 THR A N 1
ATOM 744 C CA . THR A 1 92 ? 9.649 -4.994 -2.414 1.00 98.12 92 THR A CA 1
ATOM 745 C C . THR A 1 92 ? 9.368 -4.397 -3.787 1.00 98.12 92 THR A C 1
ATOM 747 O O . THR A 1 92 ? 10.104 -4.692 -4.730 1.00 98.12 92 THR A O 1
ATOM 750 N N . ALA A 1 93 ? 8.371 -3.517 -3.911 1.00 98.38 93 ALA A N 1
ATOM 751 C CA . ALA A 1 93 ? 7.912 -3.032 -5.213 1.00 98.38 93 ALA A CA 1
ATOM 752 C C . ALA A 1 93 ? 8.878 -2.055 -5.916 1.00 98.38 93 ALA A C 1
ATOM 754 O O . ALA A 1 93 ? 8.620 -1.683 -7.057 1.00 98.38 93 ALA A O 1
ATOM 755 N N . VAL A 1 94 ? 10.025 -1.716 -5.304 1.00 97.31 94 VAL A N 1
ATOM 756 C CA . VAL A 1 94 ? 11.155 -1.081 -6.016 1.00 97.31 94 VAL A CA 1
ATOM 757 C C . VAL A 1 94 ? 11.590 -1.913 -7.227 1.00 97.31 94 VAL A C 1
ATOM 759 O O . VAL A 1 94 ? 11.866 -1.358 -8.289 1.00 97.31 94 VAL A O 1
ATOM 762 N N . LYS A 1 95 ? 11.572 -3.249 -7.087 1.00 97.56 95 LYS A N 1
ATOM 763 C CA . LYS A 1 95 ? 11.762 -4.221 -8.173 1.00 97.56 95 LYS A CA 1
ATOM 764 C C . LYS A 1 95 ? 10.404 -4.595 -8.763 1.00 97.56 95 LYS A C 1
ATOM 766 O O . LYS A 1 95 ? 9.865 -5.679 -8.525 1.00 97.56 95 LYS A O 1
ATOM 771 N N . HIS A 1 96 ? 9.810 -3.634 -9.459 1.00 97.94 96 HIS A N 1
ATOM 772 C CA . HIS A 1 96 ? 8.439 -3.701 -9.947 1.00 97.94 96 HIS A CA 1
ATOM 773 C C . HIS A 1 96 ? 8.209 -4.798 -11.001 1.00 97.94 96 HIS A C 1
ATOM 775 O O . HIS A 1 96 ? 7.100 -5.322 -11.056 1.00 97.94 96 HIS A O 1
ATOM 781 N N . GLN A 1 97 ? 9.213 -5.201 -11.795 1.00 97.81 97 GLN A N 1
ATOM 782 C CA . GLN A 1 97 ? 9.085 -6.317 -12.747 1.00 97.81 97 GLN A CA 1
ATOM 783 C C . GLN A 1 97 ? 8.889 -7.638 -11.997 1.00 97.81 97 GLN A C 1
ATOM 785 O O . GLN A 1 97 ? 7.955 -8.396 -12.281 1.00 97.81 97 GLN A O 1
ATOM 790 N N . ARG A 1 98 ? 9.728 -7.906 -10.987 1.00 97.62 98 ARG A N 1
ATOM 791 C CA . ARG A 1 98 ? 9.547 -9.044 -10.076 1.00 97.62 98 ARG A CA 1
ATOM 792 C C . ARG A 1 98 ? 8.200 -8.980 -9.360 1.00 97.62 98 ARG A C 1
ATOM 794 O O . ARG A 1 98 ? 7.533 -10.008 -9.273 1.00 97.62 98 ARG A O 1
ATOM 801 N N . GLU A 1 99 ? 7.823 -7.816 -8.834 1.00 98.38 99 GLU A N 1
ATOM 802 C CA . GLU A 1 99 ? 6.615 -7.644 -8.015 1.00 98.38 99 GLU A CA 1
ATOM 803 C C . GLU A 1 99 ? 5.336 -8.037 -8.770 1.00 98.38 99 GLU A C 1
ATOM 805 O O . GLU A 1 99 ? 4.456 -8.681 -8.204 1.00 98.38 99 GLU A O 1
ATOM 810 N N . VAL A 1 100 ? 5.264 -7.733 -10.071 1.00 98.06 100 VAL A N 1
ATOM 811 C CA . VAL A 1 100 ? 4.135 -8.128 -10.934 1.00 98.06 100 VAL A CA 1
ATOM 812 C C . VAL A 1 100 ? 4.280 -9.531 -11.539 1.00 98.06 100 VAL A C 1
ATOM 814 O O . VAL A 1 100 ? 3.451 -9.950 -12.346 1.00 98.06 100 VAL A O 1
ATOM 817 N N . GLY A 1 101 ? 5.308 -10.285 -11.140 1.00 98.25 101 GLY A N 1
ATOM 818 C CA . GLY A 1 101 ? 5.451 -11.702 -11.462 1.00 98.25 101 GLY A CA 1
ATOM 819 C C . GLY A 1 101 ? 6.276 -12.022 -12.707 1.00 98.25 101 GLY A C 1
ATOM 820 O O . GLY A 1 101 ? 6.176 -13.148 -13.192 1.00 98.25 101 GLY A O 1
ATOM 821 N N . ALA A 1 102 ? 7.122 -11.118 -13.217 1.00 98.25 102 ALA A N 1
ATOM 822 C CA . ALA A 1 102 ? 7.961 -11.414 -14.388 1.00 98.25 102 ALA A CA 1
ATOM 823 C C . ALA A 1 102 ? 8.767 -12.721 -14.219 1.00 98.25 102 ALA A C 1
ATOM 825 O O . ALA A 1 102 ? 8.734 -13.591 -15.085 1.00 98.25 102 ALA A O 1
ATOM 826 N N . GLY A 1 103 ? 9.384 -12.930 -13.051 1.00 97.75 103 GLY A N 1
ATOM 827 C CA . GLY A 1 103 ? 10.128 -14.163 -12.757 1.00 97.75 103 GLY A CA 1
ATOM 828 C C . GLY A 1 103 ? 9.253 -15.412 -12.623 1.00 97.75 103 GLY A C 1
ATOM 829 O O . GLY A 1 103 ? 9.691 -16.513 -12.950 1.00 97.75 103 GLY A O 1
ATOM 830 N N . TYR A 1 104 ? 8.001 -15.253 -12.184 1.00 98.56 104 TYR A N 1
ATOM 831 C CA . TYR A 1 104 ? 7.036 -16.352 -12.150 1.00 98.56 104 TYR A CA 1
ATOM 832 C C . TYR A 1 104 ? 6.691 -16.813 -13.572 1.00 98.56 104 TYR A C 1
ATOM 834 O O . TYR A 1 104 ? 6.702 -18.011 -13.856 1.00 98.56 104 TYR A O 1
ATOM 842 N N . PHE A 1 105 ? 6.457 -15.871 -14.487 1.00 98.44 105 PHE A N 1
ATOM 843 C CA . PHE A 1 105 ? 6.187 -16.196 -15.886 1.00 98.44 105 PHE A CA 1
ATOM 844 C C . PHE A 1 105 ? 7.426 -16.705 -16.634 1.00 98.44 105 PHE A C 1
ATOM 846 O O . PHE A 1 105 ? 7.284 -17.600 -17.465 1.00 98.44 105 PHE A O 1
ATOM 853 N N . ASP A 1 106 ? 8.633 -16.251 -16.289 1.00 98.38 106 ASP A N 1
ATOM 854 C CA . ASP A 1 106 ? 9.876 -16.839 -16.810 1.00 98.38 106 ASP A CA 1
ATOM 855 C C . ASP A 1 106 ? 10.047 -18.306 -16.384 1.00 98.38 106 ASP A C 1
ATOM 857 O O . ASP A 1 106 ? 10.453 -19.147 -17.191 1.00 98.38 106 ASP A O 1
ATOM 861 N N . ALA A 1 107 ? 9.682 -18.656 -15.145 1.00 98.44 107 ALA A N 1
ATOM 862 C CA . ALA A 1 107 ? 9.703 -20.044 -14.681 1.00 98.44 107 ALA A CA 1
ATOM 863 C C . ALA A 1 107 ? 8.698 -20.922 -15.448 1.00 98.44 107 ALA A C 1
ATOM 865 O O . ALA A 1 107 ? 9.013 -22.056 -15.815 1.00 98.44 107 ALA A O 1
ATOM 866 N N . ILE A 1 108 ? 7.507 -20.395 -15.751 1.00 98.56 108 ILE A N 1
ATOM 867 C CA . ILE A 1 108 ? 6.536 -21.084 -16.615 1.00 98.56 108 ILE A CA 1
ATOM 868 C C . ILE A 1 108 ? 7.112 -21.268 -18.023 1.00 98.56 108 ILE A C 1
ATOM 870 O O . ILE A 1 108 ? 7.081 -22.378 -18.553 1.00 98.56 108 ILE A O 1
ATOM 874 N N . ALA A 1 109 ? 7.665 -20.209 -18.619 1.00 98.56 109 ALA A N 1
ATOM 875 C CA . ALA A 1 109 ? 8.210 -20.248 -19.973 1.00 98.56 109 ALA A CA 1
ATOM 876 C C . ALA A 1 109 ? 9.330 -21.288 -20.106 1.00 98.56 109 ALA A C 1
ATOM 878 O O . ALA A 1 109 ? 9.310 -22.102 -21.024 1.00 98.56 109 ALA A O 1
ATOM 879 N N . THR A 1 110 ? 10.256 -21.313 -19.148 1.00 98.25 110 THR A N 1
ATOM 880 C CA . THR A 1 110 ? 11.382 -22.260 -19.128 1.00 98.25 110 THR A CA 1
ATOM 881 C C . THR A 1 110 ? 10.983 -23.684 -18.741 1.00 98.25 110 THR A C 1
ATOM 883 O O . THR A 1 110 ? 11.672 -24.632 -19.104 1.00 98.25 110 THR A O 1
ATOM 886 N N . THR A 1 111 ? 9.844 -23.868 -18.067 1.00 98.56 111 THR A N 1
ATOM 887 C CA . THR A 1 111 ? 9.246 -25.200 -17.871 1.00 98.56 111 THR A CA 1
ATOM 888 C C . THR A 1 111 ? 8.713 -25.769 -19.191 1.00 98.56 111 THR A C 1
ATOM 890 O O . THR A 1 111 ? 8.835 -26.970 -19.429 1.00 98.56 111 THR A O 1
ATOM 893 N N . VAL A 1 112 ? 8.127 -24.925 -20.051 1.00 98.38 112 VAL A N 1
ATOM 894 C CA . VAL A 1 112 ? 7.625 -25.324 -21.380 1.00 98.38 112 VAL A CA 1
ATOM 895 C C . VAL A 1 112 ? 8.774 -25.533 -22.368 1.00 98.38 112 VAL A C 1
ATOM 897 O O . VAL A 1 112 ? 8.814 -26.554 -23.050 1.00 98.38 112 VAL A O 1
ATOM 900 N N . ASP A 1 113 ? 9.704 -24.581 -22.434 1.00 98.38 113 ASP A N 1
ATOM 901 C CA . ASP A 1 113 ? 10.917 -24.660 -23.245 1.00 98.38 113 ASP A CA 1
ATOM 902 C C . ASP A 1 113 ? 12.138 -24.190 -22.435 1.00 98.38 113 ASP A C 1
ATOM 904 O O . ASP A 1 113 ? 12.376 -22.982 -22.311 1.00 98.38 113 ASP A O 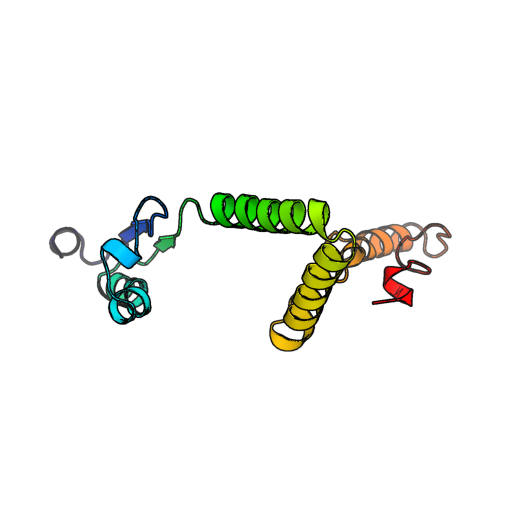1
ATOM 908 N N . PRO A 1 114 ? 12.961 -25.125 -21.924 1.00 98.06 114 PRO A N 1
ATOM 909 C CA . PRO A 1 114 ? 14.171 -24.796 -21.173 1.00 98.06 114 PRO A CA 1
ATOM 910 C C . PRO A 1 114 ? 15.200 -23.957 -21.943 1.00 98.06 114 PRO A C 1
ATOM 912 O O . PRO A 1 114 ? 16.069 -23.355 -21.316 1.00 98.06 114 PRO A O 1
ATOM 915 N N . ASN A 1 115 ? 15.124 -23.909 -23.278 1.00 97.62 115 ASN A N 1
ATOM 916 C CA . ASN A 1 115 ? 16.038 -23.147 -24.131 1.00 97.62 115 ASN A CA 1
ATOM 917 C C . ASN A 1 115 ? 15.413 -21.853 -24.675 1.00 97.62 115 ASN A C 1
ATOM 919 O O . ASN A 1 115 ? 15.961 -21.262 -25.610 1.00 97.62 115 ASN A O 1
ATOM 923 N N . SER A 1 116 ? 14.290 -21.407 -24.101 1.00 96.38 116 SER A N 1
ATOM 924 C CA . SER A 1 116 ? 13.616 -20.178 -24.519 1.00 96.38 116 SER A CA 1
ATOM 925 C C . SER A 1 116 ? 14.582 -18.989 -24.542 1.00 96.38 116 SER A C 1
ATOM 927 O O . SER A 1 116 ? 15.237 -18.666 -23.550 1.00 96.38 116 SER A O 1
ATOM 929 N N . SER A 1 117 ? 14.652 -18.307 -25.686 1.00 96.06 117 SER A N 1
ATOM 930 C CA . SER A 1 117 ? 15.495 -17.123 -25.888 1.00 96.06 117 SER A CA 1
ATOM 931 C C . SER A 1 117 ? 14.765 -15.803 -25.618 1.00 96.06 117 SER A C 1
ATOM 933 O O . SER A 1 117 ? 15.298 -14.742 -25.934 1.00 96.06 117 SER A O 1
ATOM 935 N N . THR A 1 118 ? 13.536 -15.854 -25.093 1.00 96.69 118 THR A N 1
ATOM 936 C CA . THR A 1 118 ? 12.651 -14.686 -24.924 1.00 96.69 118 THR A CA 1
ATOM 937 C C . THR A 1 118 ? 12.110 -14.539 -23.496 1.00 96.69 118 THR A C 1
ATOM 939 O O . THR A 1 118 ? 11.017 -14.009 -23.312 1.00 96.69 118 THR A O 1
ATOM 942 N N . THR A 1 119 ? 12.833 -15.028 -22.484 1.00 97.00 119 THR A N 1
ATOM 943 C CA . THR A 1 119 ? 12.544 -14.733 -21.064 1.00 97.00 119 THR A CA 1
ATOM 944 C C . THR A 1 119 ? 12.771 -13.250 -20.756 1.00 97.00 119 THR A C 1
ATOM 946 O O . THR A 1 119 ? 13.612 -12.616 -21.393 1.00 97.00 119 THR A O 1
ATOM 949 N N . ALA A 1 120 ? 12.059 -12.703 -19.776 1.00 96.38 120 ALA A N 1
ATOM 950 C CA . ALA A 1 120 ? 11.969 -11.267 -19.536 1.00 96.38 120 ALA A CA 1
ATOM 951 C C . ALA A 1 120 ? 13.023 -10.711 -18.565 1.00 96.38 120 ALA A C 1
ATOM 953 O O . ALA A 1 120 ? 13.554 -9.627 -18.808 1.00 96.38 120 ALA A O 1
ATOM 954 N N . LEU A 1 121 ? 13.316 -11.398 -17.453 1.00 92.44 121 LEU A N 1
ATOM 955 C CA . LEU A 1 121 ? 14.135 -10.811 -16.382 1.00 92.44 121 LEU A CA 1
ATOM 956 C C . LEU A 1 121 ? 15.623 -10.741 -16.721 1.00 92.44 121 LEU A C 1
ATOM 958 O O . LEU A 1 121 ? 16.277 -9.746 -16.397 1.00 92.44 121 LEU A O 1
ATOM 962 N N . LYS A 1 122 ? 16.159 -11.780 -17.368 1.00 92.44 122 LYS A N 1
ATOM 963 C CA . LYS A 1 122 ? 17.573 -11.831 -17.749 1.00 92.44 122 LYS A CA 1
ATOM 964 C C . LYS A 1 122 ? 17.874 -10.732 -18.770 1.00 92.44 122 LYS A C 1
ATOM 966 O O . LYS A 1 122 ? 17.304 -10.726 -19.858 1.00 92.44 122 LYS A O 1
ATOM 971 N N . GLY A 1 123 ? 18.802 -9.837 -18.444 1.00 93.75 123 GLY A N 1
ATOM 972 C CA . GLY A 1 123 ? 19.146 -8.674 -19.264 1.00 93.75 123 GLY A CA 1
ATOM 973 C C . GLY A 1 123 ? 18.208 -7.472 -19.097 1.00 93.75 123 GLY A C 1
ATOM 974 O O . GLY A 1 123 ? 18.343 -6.500 -19.841 1.00 93.75 123 GLY A O 1
ATOM 975 N N . SER A 1 124 ? 17.272 -7.508 -18.143 1.00 94.88 124 SER A N 1
ATOM 976 C CA . SER A 1 124 ? 16.419 -6.359 -17.818 1.00 94.88 124 SER A CA 1
ATOM 977 C C . SER A 1 124 ? 17.198 -5.256 -17.087 1.00 94.88 124 SER A C 1
ATOM 979 O O . SER A 1 124 ? 18.202 -5.506 -16.418 1.00 94.88 124 SER A O 1
ATOM 981 N N . THR A 1 125 ? 16.711 -4.013 -17.153 1.00 94.38 125 THR A N 1
ATOM 982 C CA . THR A 1 125 ? 17.282 -2.912 -16.357 1.00 94.38 125 THR A CA 1
ATOM 983 C C . THR A 1 125 ? 17.109 -3.138 -14.857 1.00 94.38 125 THR A C 1
ATOM 985 O O . THR A 1 125 ? 17.935 -2.671 -14.082 1.00 94.38 125 THR A O 1
ATOM 988 N N . GLU A 1 126 ? 16.075 -3.878 -14.447 1.00 94.38 126 GLU A N 1
ATOM 989 C CA . GLU A 1 126 ? 15.880 -4.274 -13.052 1.00 94.38 126 GLU A CA 1
ATOM 990 C C . GLU A 1 126 ? 17.002 -5.200 -12.560 1.00 94.38 126 GLU A C 1
ATOM 992 O O . GLU A 1 126 ? 17.513 -4.995 -11.467 1.00 94.38 126 GLU A O 1
ATOM 997 N N . GLU A 1 127 ? 17.454 -6.164 -13.372 1.00 92.31 127 GLU A N 1
ATOM 998 C CA . GLU A 1 127 ? 18.605 -7.017 -13.025 1.00 92.31 127 GLU A CA 1
ATOM 999 C C . GLU A 1 127 ? 19.914 -6.213 -12.927 1.00 92.31 127 GLU A C 1
ATOM 1001 O O . GLU A 1 127 ? 20.763 -6.502 -12.086 1.00 92.31 127 GLU A O 1
ATOM 1006 N N . GLY A 1 128 ? 20.087 -5.201 -13.785 1.00 92.38 128 GLY A N 1
ATOM 1007 C CA . GLY A 1 128 ? 21.341 -4.451 -13.890 1.00 92.38 128 GLY A CA 1
ATOM 1008 C C . GLY A 1 128 ? 21.483 -3.233 -12.971 1.00 92.38 128 GLY A C 1
ATOM 1009 O O . GLY A 1 128 ? 22.602 -2.748 -12.805 1.00 92.38 128 GLY A O 1
ATOM 1010 N N . GLN A 1 129 ? 20.386 -2.694 -12.430 1.00 91.06 129 GLN A N 1
ATOM 1011 C CA . GLN A 1 129 ? 20.387 -1.394 -11.735 1.00 91.06 129 GLN A CA 1
ATOM 1012 C C . GLN A 1 129 ? 19.706 -1.402 -10.357 1.00 91.06 129 GLN A C 1
ATOM 1014 O O . GLN A 1 129 ? 19.763 -0.379 -9.675 1.00 91.06 129 GLN A O 1
ATOM 1019 N N . PHE A 1 130 ? 19.075 -2.510 -9.944 1.00 88.69 130 PHE A N 1
ATOM 1020 C CA . PHE A 1 130 ? 18.309 -2.614 -8.694 1.00 88.69 130 PHE A CA 1
ATOM 1021 C C . PHE A 1 130 ? 18.767 -3.783 -7.821 1.00 88.69 130 PHE A C 1
ATOM 1023 O O . PHE A 1 130 ? 19.211 -4.827 -8.347 1.00 88.69 130 PHE A O 1
#